Protein AF-A0A376X747-F1 (afdb_monomer_lite)

Inte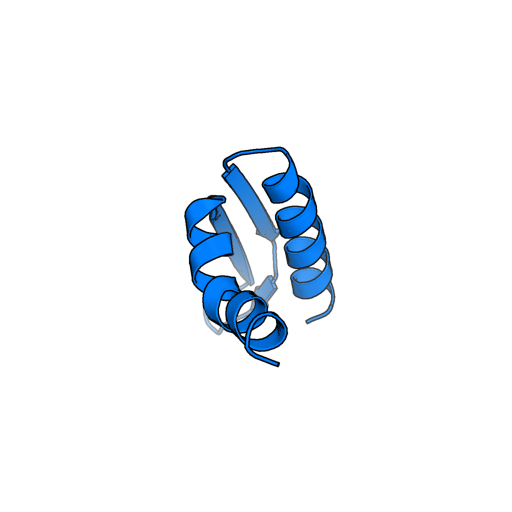rPro domains:
  IPR013126 Heat shock protein 70 family [PF00012] (1-56)
  IPR043129 ATPase, nucleotide binding domain [SSF53067] (1-55)

pLDDT: mean 84.29, std 9.61, range [49.16, 93.38]

Sequence (61 aa):
MQRLKEAAEKAKIELSSAQQTDVNLPYITADATGPKHMNIKVTRAK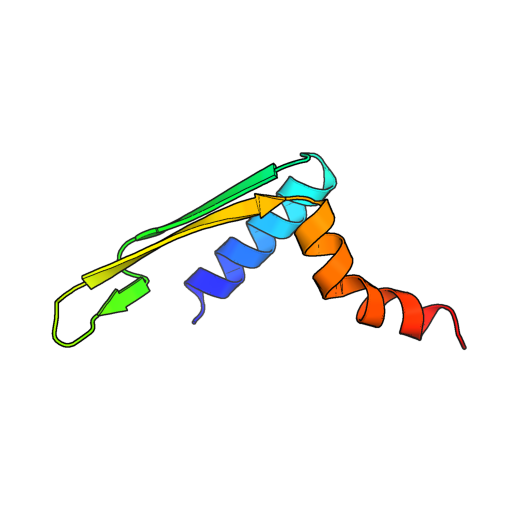LESLVEDLVTVPLSR

Structure (mmCIF, N/CA/C/O backbone):
data_AF-A0A376X747-F1
#
_entry.id   AF-A0A376X747-F1
#
loop_
_atom_site.group_PDB
_atom_site.id
_atom_site.type_symbol
_atom_site.label_atom_id
_atom_site.label_alt_id
_atom_site.label_comp_id
_atom_site.label_asym_id
_atom_site.label_entity_id
_atom_site.label_seq_id
_atom_site.pdbx_PDB_ins_code
_atom_site.Cartn_x
_atom_site.Cartn_y
_atom_site.Cartn_z
_atom_site.occupancy
_atom_site.B_iso_or_equiv
_atom_site.auth_seq_id
_atom_site.auth_comp_id
_atom_site.auth_asym_id
_atom_site.auth_atom_id
_atom_site.pdbx_PDB_model_num
ATOM 1 N N . MET A 1 1 ? 12.618 -3.206 -5.915 1.00 67.25 1 MET A N 1
ATOM 2 C CA . MET A 1 1 ? 11.336 -3.309 -5.171 1.00 67.25 1 MET A CA 1
ATOM 3 C C . MET A 1 1 ? 11.155 -2.284 -4.041 1.00 67.25 1 MET A C 1
ATOM 5 O O . MET A 1 1 ? 10.070 -2.222 -3.479 1.00 67.25 1 MET A O 1
ATOM 9 N N . GLN A 1 2 ? 12.152 -1.458 -3.698 1.00 80.62 2 GLN A N 1
ATOM 10 C CA . GLN A 1 2 ? 12.064 -0.531 -2.556 1.00 80.62 2 GLN A CA 1
ATOM 11 C C . GLN A 1 2 ? 10.951 0.522 -2.697 1.00 80.62 2 GLN A C 1
ATOM 13 O O . GLN A 1 2 ? 10.139 0.674 -1.792 1.00 80.62 2 GLN A O 1
ATOM 18 N N . ARG A 1 3 ? 10.821 1.129 -3.884 1.00 85.38 3 ARG A N 1
ATOM 19 C CA . ARG A 1 3 ? 9.795 2.148 -4.167 1.00 85.38 3 ARG A CA 1
ATOM 20 C C . ARG A 1 3 ? 8.361 1.640 -3.999 1.00 85.38 3 ARG A C 1
ATOM 22 O O . ARG A 1 3 ? 7.506 2.361 -3.499 1.00 85.38 3 ARG A O 1
ATOM 29 N N . LEU A 1 4 ? 8.104 0.391 -4.398 1.00 85.44 4 LEU A N 1
ATOM 30 C CA . LEU A 1 4 ? 6.793 -0.238 -4.229 1.00 85.44 4 LEU A CA 1
ATOM 31 C C . LEU A 1 4 ? 6.459 -0.421 -2.747 1.00 85.44 4 LEU A C 1
ATOM 33 O O . LEU A 1 4 ? 5.333 -0.166 -2.337 1.00 85.44 4 LEU A O 1
ATOM 37 N N . LYS A 1 5 ? 7.450 -0.817 -1.944 1.00 86.00 5 LYS A N 1
ATOM 38 C CA . LYS A 1 5 ? 7.288 -1.005 -0.501 1.00 86.00 5 LYS A CA 1
ATOM 39 C C . LYS A 1 5 ? 6.981 0.316 0.209 1.00 86.00 5 LYS A C 1
ATOM 41 O O . LYS A 1 5 ? 6.081 0.361 1.036 1.00 86.00 5 LYS A O 1
ATOM 46 N N . GLU A 1 6 ? 7.675 1.393 -0.151 1.00 89.31 6 GLU A N 1
ATOM 47 C CA . GLU A 1 6 ? 7.428 2.731 0.406 1.00 89.31 6 GLU A CA 1
ATOM 48 C C . GLU A 1 6 ? 6.046 3.272 0.022 1.00 89.31 6 GLU A C 1
ATOM 50 O O . GLU A 1 6 ? 5.338 3.823 0.863 1.00 89.31 6 GLU A O 1
ATOM 55 N N . ALA A 1 7 ? 5.640 3.085 -1.237 1.00 88.62 7 ALA A N 1
ATOM 56 C CA . ALA A 1 7 ? 4.320 3.496 -1.700 1.00 88.62 7 ALA A CA 1
ATOM 57 C C . ALA A 1 7 ? 3.198 2.684 -1.043 1.00 88.62 7 ALA A C 1
ATOM 59 O O . ALA A 1 7 ? 2.183 3.257 -0.660 1.00 88.62 7 ALA A O 1
ATOM 60 N N . ALA A 1 8 ? 3.395 1.375 -0.860 1.00 88.38 8 ALA A N 1
ATOM 61 C CA . ALA A 1 8 ? 2.451 0.523 -0.145 1.00 88.38 8 ALA A CA 1
ATOM 62 C C . ALA A 1 8 ? 2.318 0.933 1.330 1.00 88.38 8 ALA A C 1
ATOM 64 O O . ALA A 1 8 ? 1.205 0.993 1.845 1.00 88.38 8 ALA A O 1
ATOM 65 N N . GLU A 1 9 ? 3.425 1.269 1.999 1.00 90.88 9 GLU A N 1
ATOM 66 C CA . GLU A 1 9 ? 3.392 1.709 3.397 1.00 90.88 9 GLU A CA 1
ATOM 67 C C . GLU A 1 9 ? 2.670 3.055 3.547 1.00 90.88 9 GLU A C 1
ATOM 69 O O . GLU A 1 9 ? 1.812 3.197 4.418 1.00 90.88 9 GLU A O 1
ATOM 74 N N . LYS A 1 10 ? 2.936 4.016 2.651 1.00 90.44 10 LYS A N 1
ATOM 75 C CA . LYS A 1 10 ? 2.197 5.287 2.608 1.00 90.44 10 LYS A CA 1
ATOM 76 C C . LYS A 1 10 ? 0.708 5.078 2.351 1.00 90.44 10 LYS A C 1
ATOM 78 O O . LYS A 1 10 ? -0.107 5.606 3.099 1.00 90.44 10 LYS A O 1
ATOM 83 N N . ALA A 1 11 ? 0.361 4.268 1.353 1.00 90.25 11 ALA A N 1
ATOM 84 C CA . ALA A 1 11 ? -1.024 3.954 1.019 1.00 90.25 11 ALA A CA 1
ATOM 85 C C . ALA A 1 11 ? -1.759 3.297 2.195 1.00 90.25 11 ALA A C 1
ATOM 87 O O . ALA A 1 11 ? -2.891 3.658 2.492 1.00 90.25 11 ALA A O 1
ATOM 88 N N . LYS A 1 12 ? -1.104 2.376 2.913 1.00 89.19 12 LYS A N 1
ATOM 89 C CA . LYS A 1 12 ? -1.653 1.753 4.125 1.00 89.19 12 LYS A CA 1
ATOM 90 C C . LYS A 1 12 ? -1.945 2.795 5.208 1.00 89.19 12 LYS A C 1
ATOM 92 O O . LYS A 1 12 ? -3.030 2.781 5.776 1.00 89.19 12 LYS A O 1
ATOM 97 N N . ILE A 1 13 ? -0.997 3.697 5.479 1.00 91.19 13 ILE A N 1
ATOM 98 C CA . ILE A 1 13 ? -1.158 4.763 6.482 1.00 91.19 13 ILE A CA 1
ATOM 99 C C . ILE A 1 13 ? -2.295 5.712 6.092 1.00 91.19 13 ILE A C 1
ATOM 101 O O . ILE A 1 13 ? -3.125 6.047 6.932 1.00 91.19 13 ILE A O 1
ATOM 105 N N . GLU A 1 14 ? -2.365 6.118 4.826 1.00 90.75 14 GLU A N 1
ATOM 106 C CA . GLU A 1 14 ? -3.451 6.963 4.327 1.00 90.75 14 GLU A CA 1
ATOM 107 C C . GLU A 1 14 ? -4.805 6.263 4.423 1.00 90.75 14 GLU A C 1
ATOM 109 O O . GLU A 1 14 ? -5.774 6.878 4.846 1.00 90.75 14 GLU A O 1
ATOM 114 N N . LEU A 1 15 ? -4.888 4.968 4.112 1.00 91.44 15 LEU A N 1
ATOM 115 C CA . LEU A 1 15 ? -6.127 4.195 4.232 1.00 91.44 15 LEU A CA 1
ATOM 116 C C . LEU A 1 15 ? -6.589 4.006 5.684 1.00 91.44 15 LEU A C 1
ATOM 118 O O . LEU A 1 15 ? -7.772 3.746 5.917 1.00 91.44 15 LEU A O 1
ATOM 122 N N . SER A 1 16 ? -5.713 4.203 6.674 1.00 88.81 16 SER A N 1
ATOM 123 C CA . SER A 1 16 ? -6.106 4.249 8.089 1.00 88.81 16 SER A CA 1
ATOM 124 C C . SER A 1 16 ? -6.954 5.480 8.433 1.00 88.81 16 SER A C 1
ATOM 126 O O . SER A 1 16 ? -7.719 5.435 9.397 1.00 88.81 16 SER A O 1
ATOM 128 N N . SER A 1 17 ? -6.907 6.551 7.633 1.00 89.56 17 SER A N 1
ATOM 129 C CA . SER A 1 17 ? -7.726 7.762 7.820 1.00 89.56 17 SER A CA 1
ATOM 130 C C . SER A 1 17 ? -8.708 8.023 6.669 1.00 89.56 17 SER A C 1
ATOM 132 O O . SER A 1 17 ? -9.842 8.429 6.915 1.00 89.56 17 SER A O 1
ATOM 134 N N . ALA A 1 18 ? -8.316 7.739 5.430 1.00 91.75 18 ALA A N 1
ATOM 135 C CA . ALA A 1 18 ? -9.107 7.899 4.215 1.00 91.75 18 ALA A CA 1
ATOM 136 C C . ALA A 1 18 ? -9.773 6.583 3.773 1.00 91.75 18 ALA A C 1
ATOM 138 O O . ALA A 1 18 ? -9.312 5.483 4.071 1.00 91.75 18 ALA A O 1
ATOM 139 N N . GLN A 1 19 ? -10.866 6.686 3.012 1.00 91.56 19 GLN A N 1
ATOM 140 C CA . GLN A 1 19 ? -11.560 5.517 2.448 1.00 91.56 19 GLN A CA 1
ATOM 141 C C . GLN A 1 19 ? -10.920 5.003 1.147 1.00 91.56 19 GLN A C 1
ATOM 143 O O . GLN A 1 19 ? -11.162 3.864 0.741 1.00 91.56 19 GLN A O 1
ATOM 148 N N . GLN A 1 20 ? -10.101 5.828 0.493 1.00 91.44 20 GLN A N 1
ATOM 149 C CA . GLN A 1 20 ? -9.460 5.534 -0.783 1.00 91.44 20 GLN A CA 1
ATOM 150 C C . GLN A 1 20 ? -8.117 6.264 -0.888 1.00 91.44 20 GLN A C 1
ATOM 152 O O . GLN A 1 20 ? -7.990 7.388 -0.410 1.00 91.44 20 GLN A O 1
ATOM 157 N N . THR A 1 21 ? -7.143 5.631 -1.540 1.00 93.31 21 THR A N 1
ATOM 158 C CA . THR A 1 21 ? -5.847 6.215 -1.907 1.00 93.31 21 THR A CA 1
ATOM 159 C C . THR A 1 21 ? -5.464 5.808 -3.333 1.00 93.31 21 THR A C 1
ATOM 161 O O . THR A 1 21 ? -5.918 4.787 -3.864 1.00 93.31 21 THR A O 1
ATOM 164 N N . ASP A 1 22 ? -4.622 6.618 -3.959 1.00 90.69 22 ASP A N 1
ATOM 165 C CA . ASP A 1 22 ? -4.123 6.441 -5.316 1.00 90.69 22 ASP A CA 1
ATOM 166 C C . ASP A 1 22 ? -2.618 6.142 -5.271 1.00 90.69 22 ASP A C 1
ATOM 168 O O . ASP A 1 22 ? -1.794 7.011 -4.987 1.00 90.69 22 ASP A O 1
ATOM 172 N N . VAL A 1 23 ? -2.233 4.907 -5.598 1.00 89.12 23 VAL A N 1
ATOM 173 C CA . VAL A 1 23 ? -0.829 4.499 -5.716 1.00 89.12 23 VAL A CA 1
ATOM 174 C C . VAL A 1 23 ? -0.353 4.788 -7.133 1.00 89.12 23 VAL A C 1
ATOM 176 O O . VAL A 1 23 ? -0.695 4.065 -8.069 1.00 89.12 23 VAL A O 1
ATOM 179 N N . ASN A 1 24 ? 0.448 5.842 -7.288 1.00 87.31 24 ASN A N 1
ATOM 180 C CA . ASN A 1 24 ? 1.056 6.232 -8.557 1.00 87.31 24 ASN A CA 1
ATOM 181 C C . ASN A 1 24 ? 2.583 6.075 -8.499 1.00 87.31 24 ASN A C 1
ATOM 183 O O . ASN A 1 24 ? 3.284 6.833 -7.828 1.00 87.31 24 ASN A O 1
ATOM 187 N N . LEU A 1 25 ? 3.097 5.083 -9.218 1.00 86.25 25 LEU A N 1
ATOM 188 C CA . LEU A 1 25 ? 4.511 4.765 -9.344 1.00 86.25 25 LEU A CA 1
ATOM 189 C C . LEU A 1 25 ? 4.922 4.830 -10.815 1.00 86.25 25 LEU A C 1
ATOM 191 O O . LEU A 1 25 ? 4.821 3.833 -11.541 1.00 86.25 25 LEU A O 1
ATOM 195 N N . PRO A 1 26 ? 5.413 5.989 -11.275 1.00 86.50 26 PRO A N 1
ATOM 196 C CA . PRO A 1 26 ? 5.919 6.100 -12.624 1.00 86.50 26 PRO A CA 1
ATOM 197 C C . PRO A 1 26 ? 7.280 5.391 -12.758 1.00 86.50 26 PRO A C 1
ATOM 199 O O . PRO A 1 26 ? 8.115 5.462 -11.850 1.00 86.50 26 PRO A O 1
ATOM 202 N N . TYR A 1 27 ? 7.507 4.737 -13.903 1.00 83.88 27 TYR A N 1
ATOM 203 C CA . TYR A 1 27 ? 8.735 4.034 -14.278 1.00 83.88 27 TYR A CA 1
ATOM 204 C C . TYR A 1 27 ? 9.064 2.885 -13.317 1.00 83.88 27 TYR A C 1
ATOM 206 O O . TYR A 1 27 ? 10.198 2.736 -12.868 1.00 83.88 27 TYR A O 1
ATOM 214 N N . ILE A 1 28 ? 8.054 2.086 -12.952 1.00 83.12 28 ILE A N 1
ATOM 215 C CA . ILE A 1 28 ? 8.223 1.000 -11.977 1.00 83.12 28 ILE A CA 1
ATOM 216 C C . ILE A 1 28 ? 8.974 -0.199 -12.565 1.00 83.12 28 ILE A C 1
ATOM 218 O O . ILE A 1 28 ? 9.704 -0.886 -11.854 1.00 83.12 28 ILE A O 1
ATOM 222 N N . THR A 1 29 ? 8.792 -0.446 -13.860 1.00 81.62 29 THR A N 1
ATOM 223 C CA . THR A 1 29 ? 9.480 -1.492 -14.618 1.00 81.62 29 THR A CA 1
ATOM 224 C C . THR A 1 29 ? 9.559 -1.084 -16.085 1.00 81.62 29 THR A C 1
ATOM 226 O O . THR A 1 29 ? 8.796 -0.225 -16.525 1.00 81.62 29 THR A O 1
ATOM 229 N N . ALA A 1 30 ? 10.467 -1.682 -16.845 1.00 79.38 30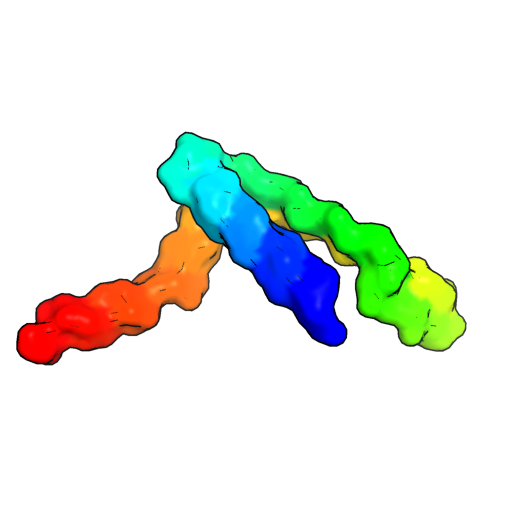 ALA A N 1
ATOM 230 C CA . ALA A 1 30 ? 10.533 -1.540 -18.292 1.00 79.38 30 ALA A CA 1
ATOM 231 C C . ALA A 1 30 ? 10.378 -2.930 -18.907 1.00 79.38 30 ALA A C 1
ATOM 233 O O . ALA A 1 30 ? 11.097 -3.853 -18.535 1.00 79.38 30 ALA A O 1
ATOM 234 N N . ASP A 1 31 ? 9.405 -3.071 -19.799 1.00 81.94 31 ASP A N 1
ATOM 235 C CA . ASP A 1 31 ? 9.198 -4.293 -20.577 1.00 81.94 31 ASP A CA 1
ATOM 236 C C . ASP A 1 31 ? 9.688 -4.063 -22.017 1.00 81.94 31 ASP A C 1
ATOM 238 O O . ASP A 1 31 ? 10.076 -2.947 -22.371 1.00 81.94 31 ASP A O 1
ATOM 242 N N . ALA A 1 32 ? 9.624 -5.078 -22.879 1.00 79.25 32 ALA A N 1
ATOM 243 C CA . ALA A 1 32 ? 9.970 -4.969 -24.300 1.00 79.25 32 ALA A CA 1
ATOM 244 C C . ALA A 1 32 ? 9.206 -3.843 -25.036 1.00 79.25 32 ALA A C 1
ATOM 246 O O . ALA A 1 32 ? 9.652 -3.360 -26.072 1.00 79.25 32 ALA A O 1
ATOM 247 N N . THR A 1 33 ? 8.076 -3.388 -24.484 1.00 80.75 33 THR A N 1
ATOM 248 C CA . THR A 1 33 ? 7.257 -2.284 -25.008 1.00 80.75 33 THR A CA 1
ATOM 249 C C . THR A 1 33 ? 7.605 -0.904 -24.427 1.00 80.75 33 THR A C 1
ATOM 251 O O . THR A 1 33 ? 6.918 0.065 -24.737 1.00 80.75 33 THR A O 1
ATOM 254 N N . GLY A 1 34 ? 8.609 -0.798 -23.549 1.00 84.19 34 GLY A N 1
ATOM 255 C CA . GLY A 1 34 ? 9.029 0.452 -22.908 1.00 84.19 34 GLY A CA 1
ATOM 256 C C . GLY A 1 34 ? 8.671 0.572 -21.415 1.00 84.19 34 GLY A C 1
ATOM 257 O O . GLY A 1 34 ? 8.251 -0.405 -20.780 1.00 84.19 34 GLY A O 1
ATOM 258 N N . PRO A 1 35 ? 8.871 1.766 -20.821 1.00 86.12 35 PRO A N 1
ATOM 259 C CA . PRO A 1 35 ? 8.651 2.006 -19.399 1.00 86.12 35 PRO A CA 1
ATOM 260 C C . PRO A 1 35 ? 7.169 1.903 -19.024 1.00 86.12 35 PRO A C 1
ATOM 262 O O . PRO A 1 35 ? 6.295 2.496 -19.654 1.00 86.12 35 PRO A O 1
ATOM 265 N N . LYS A 1 36 ? 6.887 1.163 -17.955 1.00 83.94 36 LYS A N 1
ATOM 266 C CA . LYS A 1 36 ? 5.553 0.967 -17.388 1.00 83.94 36 LYS A CA 1
ATOM 267 C C . LYS A 1 36 ? 5.377 1.864 -16.164 1.00 83.94 36 LYS A C 1
ATOM 269 O O . LYS A 1 36 ? 6.262 1.973 -15.309 1.00 83.94 36 LYS A O 1
ATOM 274 N N . HIS A 1 37 ? 4.199 2.466 -16.065 1.00 87.88 37 HIS A N 1
ATOM 275 C CA . HIS A 1 37 ? 3.731 3.187 -14.885 1.00 87.88 37 HIS A CA 1
ATOM 276 C C . HIS A 1 37 ? 2.698 2.322 -14.158 1.00 87.88 37 HIS A C 1
ATOM 278 O O . HIS A 1 37 ? 1.914 1.618 -14.795 1.00 87.88 37 HIS A O 1
ATOM 284 N N . MET A 1 38 ? 2.703 2.360 -12.832 1.00 84.06 38 MET A N 1
ATOM 285 C CA . MET A 1 38 ? 1.717 1.674 -12.006 1.00 84.06 38 MET A CA 1
ATOM 286 C C . MET A 1 38 ? 0.824 2.718 -11.350 1.00 84.06 38 MET A C 1
ATOM 288 O O . MET A 1 38 ? 1.258 3.425 -10.449 1.00 84.06 38 MET A O 1
ATOM 292 N N . ASN A 1 39 ? -0.420 2.801 -11.816 1.00 88.88 39 ASN A N 1
ATOM 293 C CA . ASN A 1 39 ? -1.448 3.698 -11.304 1.00 88.88 39 ASN A CA 1
ATOM 294 C C . ASN A 1 39 ? -2.621 2.846 -10.829 1.00 88.88 39 ASN A C 1
ATOM 296 O O . ASN A 1 39 ? -3.382 2.332 -11.648 1.00 88.88 39 ASN A O 1
ATOM 300 N N . ILE A 1 40 ? -2.740 2.656 -9.518 1.00 89.56 40 ILE A N 1
ATOM 301 C CA . ILE A 1 40 ? -3.765 1.798 -8.923 1.00 89.56 40 ILE A CA 1
ATOM 302 C C . ILE A 1 40 ? -4.493 2.561 -7.825 1.00 89.56 40 ILE A C 1
ATOM 304 O O . ILE A 1 40 ? -3.879 3.049 -6.881 1.00 89.56 40 ILE A O 1
ATOM 308 N N . LYS A 1 41 ? -5.820 2.598 -7.929 1.00 91.19 41 LYS A N 1
ATOM 309 C CA . LYS A 1 41 ? -6.709 3.053 -6.860 1.00 91.19 41 LYS A CA 1
ATOM 310 C C . LYS A 1 41 ? -6.957 1.908 -5.893 1.00 91.19 41 LYS A C 1
ATOM 312 O O . LYS A 1 41 ? -7.443 0.855 -6.303 1.00 91.19 41 LYS A O 1
ATOM 317 N N . VAL A 1 42 ? -6.639 2.114 -4.621 1.00 90.88 42 VAL A N 1
ATOM 318 C CA . VAL A 1 42 ? -6.873 1.141 -3.552 1.00 90.88 42 VAL A CA 1
ATOM 319 C C . VAL A 1 42 ? -7.873 1.738 -2.574 1.00 90.88 42 VAL A C 1
ATOM 321 O O . VAL A 1 42 ? -7.735 2.881 -2.148 1.00 90.88 42 VAL A O 1
ATOM 324 N N . THR A 1 43 ? -8.901 0.971 -2.226 1.00 93.38 43 THR A N 1
ATOM 325 C CA . THR A 1 43 ? -9.888 1.356 -1.213 1.00 93.38 43 THR A CA 1
ATOM 326 C C . THR A 1 43 ? -9.585 0.677 0.114 1.00 93.38 43 THR A C 1
ATOM 328 O O . THR A 1 43 ? -8.956 -0.385 0.146 1.00 93.38 43 THR A O 1
ATOM 331 N N . ARG A 1 44 ? -10.082 1.254 1.212 1.00 89.81 44 ARG A N 1
ATOM 332 C CA . ARG A 1 44 ? -9.952 0.665 2.551 1.00 89.81 44 ARG A CA 1
ATOM 333 C C . ARG A 1 44 ? -10.510 -0.758 2.581 1.00 89.81 44 ARG A C 1
ATOM 335 O O . ARG A 1 44 ? -9.804 -1.657 3.009 1.00 89.81 44 ARG A O 1
ATOM 342 N N . ALA A 1 45 ? -11.700 -0.975 2.020 1.00 91.62 45 ALA A N 1
ATOM 343 C CA . ALA A 1 45 ? -12.318 -2.300 1.952 1.00 91.62 45 ALA A CA 1
ATOM 344 C C . ALA A 1 45 ? -11.431 -3.334 1.235 1.00 91.62 45 ALA A C 1
ATOM 346 O O . ALA A 1 45 ? -11.364 -4.496 1.631 1.00 91.62 45 ALA A O 1
ATOM 347 N N . LYS A 1 46 ? -10.710 -2.917 0.181 1.00 89.12 46 LYS A N 1
ATOM 348 C CA . LYS A 1 46 ? -9.787 -3.812 -0.524 1.00 89.12 46 LYS A CA 1
ATOM 349 C C . LYS A 1 46 ? -8.556 -4.133 0.321 1.00 89.12 46 LYS A C 1
ATOM 351 O O . LYS A 1 46 ? -8.102 -5.269 0.280 1.00 89.12 46 LYS A O 1
ATOM 356 N N . LEU A 1 47 ? -8.028 -3.160 1.065 1.00 88.31 47 LEU A N 1
ATOM 357 C CA . LEU A 1 47 ? -6.926 -3.382 2.002 1.00 88.31 47 LEU A CA 1
ATOM 358 C C . LEU A 1 47 ? -7.349 -4.325 3.134 1.00 88.31 47 LEU A C 1
ATOM 360 O O . LEU A 1 47 ? -6.637 -5.286 3.391 1.00 88.31 47 LEU A O 1
ATOM 364 N N . GLU A 1 48 ? -8.505 -4.082 3.754 1.00 87.75 48 GLU A N 1
ATOM 365 C CA . GLU A 1 48 ? -9.068 -4.910 4.828 1.00 87.75 48 GLU A CA 1
ATOM 366 C C . GLU A 1 48 ? -9.227 -6.362 4.377 1.00 87.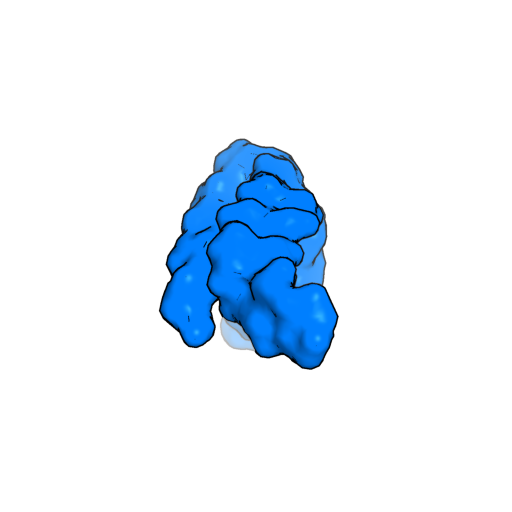75 48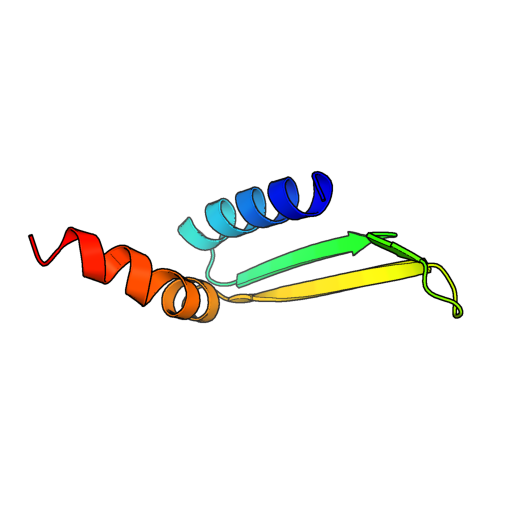 GLU A C 1
ATOM 368 O O . GLU A 1 48 ? -8.684 -7.245 5.024 1.00 87.75 48 GLU A O 1
ATOM 373 N N . SER A 1 49 ? -9.826 -6.605 3.208 1.00 89.88 49 SER A N 1
ATOM 374 C CA . SER A 1 49 ? -9.952 -7.957 2.640 1.00 89.88 49 SER A CA 1
ATOM 375 C C . SER A 1 49 ? -8.604 -8.647 2.371 1.00 89.88 49 SER A C 1
ATOM 377 O O . SER A 1 49 ? -8.528 -9.870 2.404 1.00 89.88 49 SER A O 1
ATOM 379 N N . LEU A 1 50 ? -7.530 -7.896 2.097 1.00 88.19 50 LEU A N 1
ATOM 380 C CA . LEU A 1 50 ? -6.193 -8.464 1.870 1.00 88.19 50 LEU A CA 1
ATOM 381 C C . LEU A 1 50 ? -5.443 -8.781 3.170 1.00 88.19 50 LEU A C 1
ATOM 383 O O . LEU A 1 50 ? -4.526 -9.600 3.150 1.00 88.19 50 LEU A O 1
ATOM 387 N N . VAL A 1 51 ? -5.785 -8.111 4.274 1.00 87.81 51 VAL A N 1
ATOM 388 C CA . VAL A 1 51 ? -5.137 -8.298 5.583 1.00 87.81 51 VAL A CA 1
ATOM 389 C C . VAL A 1 51 ? -6.025 -9.023 6.591 1.00 87.81 51 VAL A C 1
ATOM 391 O O . VAL A 1 51 ? -5.555 -9.309 7.686 1.0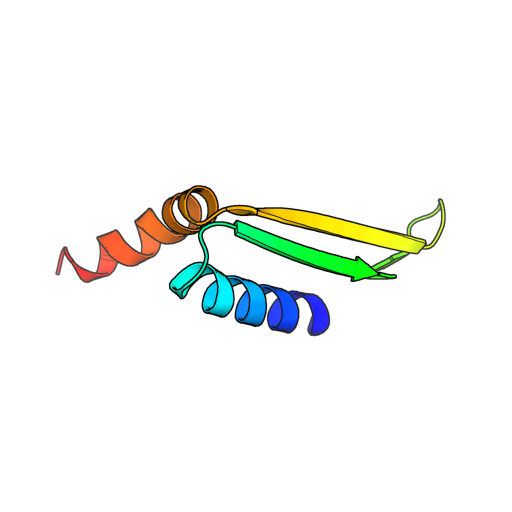0 87.81 51 VAL A O 1
ATOM 394 N N . GLU A 1 52 ? -7.270 -9.334 6.231 1.00 86.75 52 GLU A N 1
ATOM 395 C CA . GLU A 1 52 ? -8.256 -10.002 7.082 1.00 86.75 52 GLU A CA 1
ATOM 396 C C . GLU A 1 52 ? -7.676 -11.277 7.701 1.00 86.75 52 GLU A C 1
ATOM 398 O O . GLU A 1 52 ? -7.575 -11.361 8.920 1.00 86.75 52 GLU A O 1
ATOM 403 N N . ASP A 1 53 ? -7.137 -12.185 6.881 1.00 83.44 53 ASP A N 1
ATOM 404 C CA . ASP A 1 53 ? -6.463 -13.409 7.342 1.00 83.44 53 ASP A CA 1
ATOM 405 C C . ASP A 1 53 ? -5.319 -13.133 8.339 1.00 83.44 53 ASP A C 1
ATOM 407 O O . ASP A 1 53 ? -5.139 -13.856 9.318 1.00 83.44 53 ASP A O 1
ATOM 411 N N . LEU A 1 54 ? -4.555 -12.053 8.141 1.00 82.00 54 LEU A N 1
ATOM 412 C CA . LEU A 1 54 ? -3.444 -11.684 9.027 1.00 82.00 54 LEU A CA 1
ATOM 413 C C . LEU A 1 54 ? -3.917 -11.107 10.368 1.00 82.00 54 LEU A C 1
ATOM 415 O O . LEU A 1 54 ? -3.173 -11.174 11.345 1.00 82.00 54 LEU A O 1
ATOM 419 N N . VAL A 1 55 ? -5.121 -10.534 10.420 1.00 77.50 55 VAL A N 1
ATOM 420 C CA . VAL A 1 55 ? -5.746 -9.984 11.635 1.00 77.50 55 VAL A CA 1
ATOM 421 C C . VAL A 1 55 ? -6.567 -11.047 12.369 1.00 77.50 55 VAL A C 1
ATOM 423 O O . VAL A 1 55 ? -6.625 -11.031 13.596 1.00 77.50 55 VAL A O 1
ATOM 426 N N . THR A 1 56 ? -7.146 -12.012 11.657 1.00 74.88 56 THR A N 1
ATOM 427 C CA . THR A 1 56 ? -7.888 -13.126 12.261 1.00 74.88 56 THR A CA 1
ATOM 428 C C . THR A 1 56 ? -6.963 -14.085 13.018 1.00 74.88 56 THR A C 1
ATOM 430 O O . THR A 1 56 ? -7.305 -14.522 14.115 1.00 74.88 56 THR A O 1
ATOM 433 N N . VAL A 1 57 ? -5.760 -14.357 12.498 1.00 65.94 57 VAL A N 1
ATOM 434 C CA . VAL A 1 57 ? -4.755 -15.230 13.141 1.00 65.94 57 VAL A CA 1
ATOM 435 C C . VAL A 1 57 ? -4.367 -14.820 14.579 1.00 65.94 57 VAL A C 1
ATOM 437 O O . VAL A 1 57 ? -4.306 -15.698 15.441 1.00 65.94 57 VAL A O 1
ATOM 440 N N . PRO A 1 58 ? -4.087 -13.543 14.908 1.00 57.38 58 PRO A N 1
ATOM 441 C CA . PRO A 1 58 ? -3.734 -13.150 16.275 1.00 57.38 58 PRO A CA 1
ATOM 442 C C . PRO A 1 58 ? -4.899 -13.189 17.277 1.00 57.38 58 PRO A C 1
ATOM 444 O O . PRO A 1 58 ? -4.636 -13.173 18.475 1.00 57.38 58 PRO A O 1
ATOM 447 N N . LEU A 1 59 ? -6.159 -13.255 16.830 1.00 56.88 59 LEU A N 1
ATOM 448 C CA . LEU A 1 59 ? -7.342 -13.314 17.705 1.00 56.88 59 LEU A CA 1
ATOM 449 C C . LEU A 1 59 ? -7.747 -14.745 18.103 1.00 56.88 59 LEU A C 1
ATOM 451 O O . LEU A 1 59 ? -8.592 -14.912 18.978 1.00 56.88 59 LEU A O 1
ATOM 455 N N . SER A 1 60 ? -7.155 -15.776 17.490 1.00 54.06 60 SER A N 1
ATOM 456 C CA . SER A 1 60 ? -7.483 -17.187 17.741 1.00 54.06 60 SER A CA 1
ATOM 457 C C . SER A 1 60 ? -6.471 -17.918 18.638 1.00 54.06 60 SER A C 1
ATOM 459 O O . SER A 1 60 ? -6.338 -19.140 18.529 1.00 54.06 60 SER A O 1
ATOM 461 N N . ARG A 1 61 ? -5.715 -17.199 19.476 1.00 49.16 61 ARG A N 1
ATOM 462 C CA . ARG A 1 61 ? -4.715 -17.767 20.395 1.00 49.16 61 ARG A CA 1
ATOM 463 C C . ARG A 1 61 ? -4.957 -17.374 21.842 1.00 49.16 61 ARG A C 1
ATOM 465 O O . ARG A 1 61 ? -5.293 -16.195 22.076 1.00 49.16 61 ARG A O 1
#

Organism: Escherichia coli (NCBI:txid562)

Secondary structure (DSSP, 8-state):
-HHHHHHHHHHHHHHTT-SEEEEEEEEEEEETTEEEEEEEEEEHHHHHHHHHHHHHHHH--

Radius of gyration: 14.49 Å; chains: 1; bounding box: 24×26×45 Å

Foldseek 3Di:
DVLVVVLVVVQVVVLVPDQKDWRWAWQPDADPVGGDIDTDIDGNVNVCVVCVVVVVVVVPD